Protein AF-A0A2N3ANJ7-F1 (afdb_monomer)

Secondary structure (DSSP, 8-state):
-HHHHHHHTTGGG-SEEEE--TTTTTTTS-HHHHHHHHHHHHTT-EEEE--SEEE-SS-EEETTTB----------S--

Sequence (79 aa):
FVKVLADKYNLKNSDLILVSGVGTIWPWVRAHSLLNNLQNVTGNVSLLLFYPGKYTGQSFQLFGRLKSDNYYRAFRLIP

Nearest PDB structures (foldseek):
  7svp-assembly3_B  TM=5.035E-01  e=3.858E+00  Homo sapiens
  2wkg-assembly1_A-2  TM=6.307E-01  e=7.128E+00  Nostoc punctiforme PCC 73102
  4faj-assembly1_A  TM=4.511E-01  e=4.734E+00  Enterococcus faecalis

Solvent-accessible surface area (backbone atoms only — not comparable to full-atom values): 4945 Å² total; per-residue (Å²): 110,66,67,61,50,35,66,74,65,44,41,69,82,36,77,68,45,80,46,67,62,49,65,76,48,51,84,82,50,51,65,68,62,50,51,60,52,43,48,76,68,32,63,87,42,44,74,49,74,53,66,63,48,41,76,74,74,42,28,55,20,51,73,68,71,44,84,45,91,60,75,51,98,66,79,78,93,67,136

Mean predicted aligned error: 5.09 Å

Structure (mmCIF, N/CA/C/O backbone):
data_AF-A0A2N3ANJ7-F1
#
_entry.id   AF-A0A2N3ANJ7-F1
#
loop_
_atom_site.group_PDB
_atom_site.id
_atom_site.type_symbol
_atom_site.label_atom_id
_atom_site.label_alt_id
_atom_site.label_comp_id
_atom_site.label_asym_id
_atom_site.label_entity_id
_atom_site.label_seq_id
_atom_site.pdbx_PDB_ins_code
_atom_site.Cartn_x
_atom_site.Cartn_y
_atom_site.Cartn_z
_atom_site.occupancy
_atom_site.B_iso_or_equiv
_atom_site.auth_seq_id
_atom_site.auth_comp_id
_atom_site.auth_asym_id
_atom_site.auth_atom_id
_atom_site.pdbx_PDB_model_num
ATOM 1 N N . PHE A 1 1 ? 12.432 -9.104 -3.136 1.00 77.81 1 PHE A N 1
ATOM 2 C CA . PHE A 1 1 ? 11.105 -9.398 -3.718 1.00 77.81 1 PHE A CA 1
ATOM 3 C C . PHE A 1 1 ? 10.451 -8.174 -4.363 1.00 77.81 1 PHE A C 1
ATOM 5 O O . PHE A 1 1 ? 10.137 -8.258 -5.537 1.00 77.81 1 PHE A O 1
ATOM 12 N N . VAL A 1 2 ? 10.302 -7.029 -3.674 1.00 84.00 2 VAL A N 1
ATOM 13 C CA . VAL A 1 2 ? 9.616 -5.847 -4.254 1.00 84.00 2 VAL A CA 1
ATOM 14 C C . VAL A 1 2 ? 10.242 -5.343 -5.562 1.00 84.00 2 VAL A C 1
ATOM 16 O O . VAL A 1 2 ? 9.500 -5.044 -6.485 1.00 84.00 2 VAL A O 1
ATOM 19 N N . LYS A 1 3 ? 11.577 -5.341 -5.703 1.00 85.25 3 LYS A N 1
ATOM 20 C CA . LYS A 1 3 ? 12.236 -5.018 -6.989 1.00 85.25 3 LYS A CA 1
ATOM 21 C C . LYS A 1 3 ? 11.811 -5.955 -8.129 1.00 85.25 3 LYS A C 1
ATOM 23 O O . LYS A 1 3 ? 11.445 -5.489 -9.192 1.00 85.25 3 LYS A O 1
ATOM 28 N N . VAL A 1 4 ? 11.744 -7.262 -7.861 1.00 87.81 4 VAL A N 1
ATOM 29 C CA . VAL A 1 4 ? 11.290 -8.264 -8.844 1.00 87.81 4 VAL A CA 1
ATOM 30 C C . VAL A 1 4 ? 9.843 -8.006 -9.269 1.00 87.81 4 VAL A C 1
ATOM 32 O O . VAL A 1 4 ? 9.522 -8.125 -10.445 1.00 87.81 4 VAL A O 1
ATOM 35 N N . LEU A 1 5 ? 8.968 -7.624 -8.330 1.00 87.12 5 LEU A N 1
ATOM 36 C CA . LEU A 1 5 ? 7.604 -7.205 -8.665 1.00 87.12 5 LEU A CA 1
ATOM 37 C C . LEU A 1 5 ? 7.594 -5.917 -9.495 1.00 87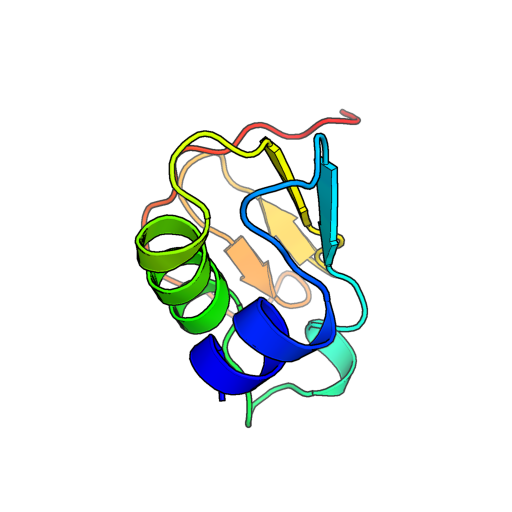.12 5 LEU A C 1
ATOM 39 O O . LEU A 1 5 ? 6.830 -5.820 -10.448 1.00 87.12 5 LEU A O 1
ATOM 43 N N . ALA A 1 6 ? 8.437 -4.950 -9.134 1.00 87.44 6 ALA A N 1
ATOM 44 C CA . ALA A 1 6 ? 8.530 -3.672 -9.822 1.00 87.44 6 ALA A CA 1
ATOM 45 C C . ALA A 1 6 ? 8.936 -3.822 -11.282 1.00 87.44 6 ALA A C 1
ATOM 47 O O . ALA A 1 6 ? 8.301 -3.215 -12.141 1.00 87.44 6 ALA A O 1
ATOM 48 N N . ASP A 1 7 ? 9.924 -4.671 -11.547 1.00 88.44 7 ASP A N 1
ATOM 49 C CA . ASP A 1 7 ? 10.400 -4.942 -12.898 1.00 88.44 7 ASP A CA 1
ATOM 50 C C . ASP A 1 7 ? 9.370 -5.771 -13.674 1.00 88.44 7 ASP A C 1
ATOM 52 O O . ASP A 1 7 ? 9.019 -5.435 -14.802 1.00 88.44 7 ASP A O 1
ATOM 56 N N . LYS A 1 8 ? 8.808 -6.815 -13.046 1.00 91.31 8 LYS A N 1
ATOM 57 C CA . LYS A 1 8 ? 7.831 -7.708 -13.687 1.00 91.31 8 LYS A CA 1
ATOM 58 C C . LYS A 1 8 ? 6.543 -6.993 -14.101 1.00 91.31 8 LYS A C 1
ATOM 60 O O . LYS A 1 8 ? 5.988 -7.318 -15.145 1.00 91.31 8 LYS A O 1
ATOM 65 N N . TYR A 1 9 ? 6.055 -6.068 -13.277 1.00 89.06 9 TYR A N 1
ATOM 66 C CA . TYR A 1 9 ? 4.793 -5.357 -13.506 1.00 89.06 9 TYR A CA 1
ATOM 67 C C . TYR A 1 9 ? 4.987 -3.903 -13.951 1.00 89.06 9 TYR A C 1
ATOM 69 O O . TYR A 1 9 ? 4.011 -3.166 -14.031 1.00 89.06 9 TYR A O 1
ATOM 77 N N . ASN A 1 10 ? 6.226 -3.482 -14.231 1.00 88.06 10 ASN A N 1
ATOM 78 C CA . ASN A 1 10 ? 6.577 -2.121 -14.642 1.00 88.06 10 ASN A CA 1
ATOM 79 C C . ASN A 1 10 ? 5.907 -1.034 -13.773 1.00 88.06 10 ASN A C 1
ATOM 81 O O . ASN A 1 10 ? 5.309 -0.078 -14.274 1.00 88.06 10 ASN A O 1
ATOM 85 N N . LEU A 1 11 ? 5.992 -1.195 -12.447 1.00 88.62 11 LEU A N 1
ATOM 86 C CA . LEU A 1 11 ? 5.171 -0.436 -11.4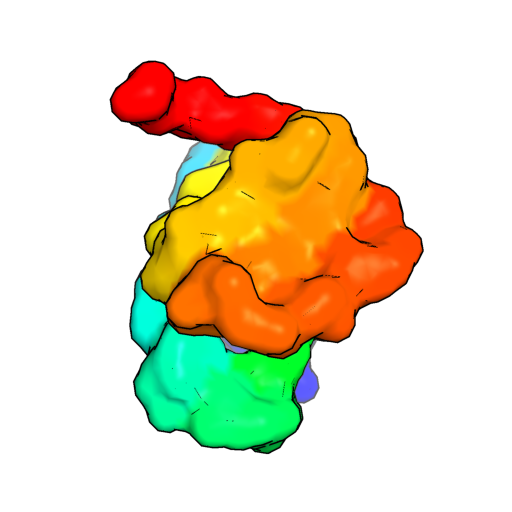93 1.00 88.62 11 LEU A CA 1
ATOM 87 C C . LEU A 1 11 ? 5.376 1.085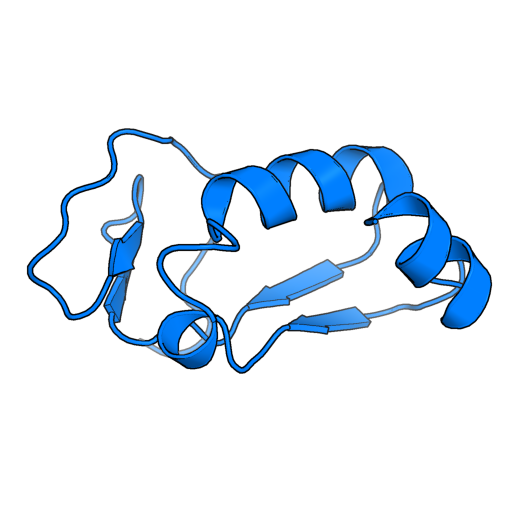 -11.568 1.00 88.62 11 LEU A C 1
ATOM 89 O O . LEU A 1 11 ? 4.478 1.830 -11.203 1.00 88.62 11 LEU A O 1
ATOM 93 N N . LYS A 1 12 ? 6.538 1.553 -12.043 1.00 85.88 12 LYS A N 1
ATOM 94 C CA . LYS A 1 12 ? 6.837 2.987 -12.215 1.00 85.88 12 LYS A CA 1
ATOM 95 C C . LYS A 1 12 ? 6.027 3.659 -13.321 1.00 85.88 12 LYS A C 1
ATOM 97 O O . LYS A 1 12 ? 5.841 4.866 -13.267 1.00 85.88 12 LYS A O 1
ATOM 102 N N . ASN A 1 13 ? 5.585 2.890 -14.312 1.00 88.12 13 ASN A N 1
ATOM 103 C CA . ASN A 1 13 ? 4.797 3.381 -15.441 1.00 88.12 13 ASN A CA 1
ATOM 104 C C . ASN A 1 13 ? 3.301 3.066 -15.275 1.00 88.12 13 ASN A C 1
ATOM 106 O O . ASN A 1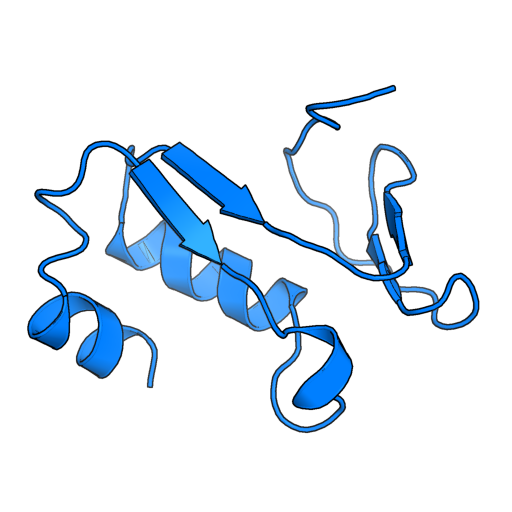 13 ? 2.548 3.129 -16.240 1.00 88.12 13 ASN A O 1
ATOM 110 N N . SER A 1 14 ? 2.883 2.656 -14.077 1.00 90.25 14 SER A N 1
ATOM 111 C CA . SER A 1 14 ? 1.479 2.405 -13.755 1.00 90.25 14 SER A CA 1
ATOM 112 C C . SER A 1 14 ? 0.861 3.646 -13.122 1.00 90.25 14 SER A C 1
ATOM 114 O O . SER A 1 14 ? 1.504 4.292 -12.303 1.00 90.25 14 SER A O 1
ATOM 116 N N . ASP A 1 15 ? -0.403 3.936 -13.423 1.00 90.50 15 ASP A N 1
ATOM 117 C CA . ASP A 1 15 ? -1.125 5.040 -12.773 1.00 90.50 15 ASP A CA 1
ATOM 118 C C . ASP A 1 15 ? -1.640 4.655 -11.375 1.00 90.50 15 ASP A C 1
ATOM 120 O O . ASP A 1 15 ? -1.740 5.488 -10.468 1.00 90.50 15 ASP A O 1
ATOM 124 N N . LEU A 1 16 ? -1.950 3.368 -11.186 1.00 90.44 16 LEU A N 1
ATOM 125 C CA . LEU A 1 16 ? -2.514 2.821 -9.956 1.00 90.44 16 LEU A CA 1
ATOM 126 C C . LEU A 1 16 ? -1.997 1.406 -9.693 1.00 90.44 16 LEU A C 1
ATOM 128 O O . LEU A 1 16 ? -1.957 0.563 -10.589 1.00 90.44 16 LEU A O 1
ATOM 132 N N . ILE A 1 17 ? -1.676 1.123 -8.432 1.00 91.25 17 ILE A N 1
ATOM 133 C CA . ILE A 1 17 ? -1.274 -0.205 -7.965 1.00 91.25 17 ILE A CA 1
ATOM 134 C C . ILE A 1 17 ? -2.315 -0.733 -6.984 1.00 91.25 17 ILE A C 1
ATOM 136 O O . ILE A 1 17 ? -2.598 -0.113 -5.960 1.00 91.25 17 ILE A O 1
ATOM 140 N N . LEU A 1 18 ? -2.845 -1.917 -7.283 1.00 92.38 18 LEU A N 1
ATOM 141 C CA . LEU A 1 18 ? -3.798 -2.631 -6.439 1.00 92.38 18 LEU A CA 1
ATOM 142 C C . LEU A 1 18 ? -3.084 -3.769 -5.711 1.00 92.38 18 LEU A C 1
ATOM 144 O O . LEU A 1 18 ? -2.487 -4.640 -6.341 1.00 92.38 18 LEU A O 1
ATOM 148 N N . VAL A 1 19 ? -3.162 -3.785 -4.381 1.00 90.62 19 VAL A N 1
ATOM 149 C CA . VAL A 1 19 ? -2.560 -4.835 -3.549 1.00 90.62 19 VAL A CA 1
ATOM 150 C C . VAL A 1 19 ? -3.645 -5.535 -2.744 1.00 90.62 19 VAL A C 1
ATOM 152 O O . VAL A 1 19 ? -4.288 -4.918 -1.899 1.00 90.62 19 VAL A O 1
ATOM 155 N N . SER A 1 20 ? -3.826 -6.835 -2.965 1.00 91.56 20 SER A N 1
ATOM 156 C CA . SER A 1 20 ? -4.784 -7.677 -2.241 1.00 91.56 20 SER A CA 1
ATOM 157 C C . SER A 1 20 ? -4.117 -8.932 -1.665 1.00 91.56 20 SER A C 1
ATOM 159 O O . SER A 1 20 ? -2.927 -9.169 -1.867 1.00 91.56 20 SER A O 1
ATOM 161 N N . GLY A 1 21 ? -4.859 -9.716 -0.874 1.00 89.25 21 GLY A N 1
ATOM 162 C CA . GLY A 1 21 ? -4.365 -10.989 -0.32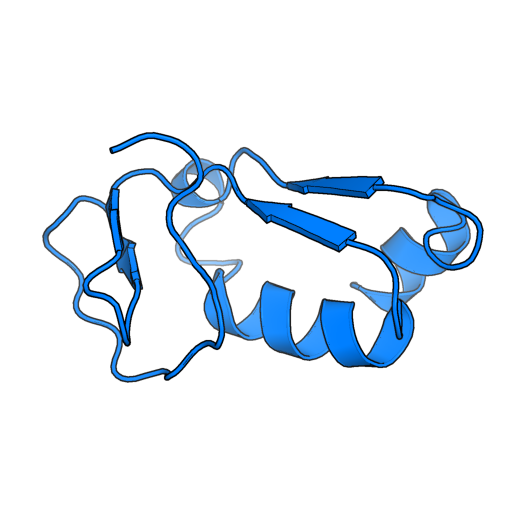3 1.00 89.25 21 GLY A CA 1
ATOM 163 C C . GLY A 1 21 ? -3.392 -10.866 0.857 1.00 89.25 21 GLY A C 1
ATOM 164 O O . GLY A 1 2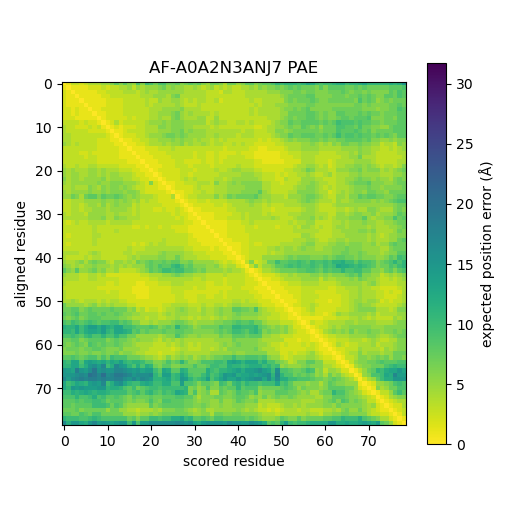1 ? -2.819 -11.862 1.290 1.00 89.25 21 GLY A O 1
ATOM 165 N N . VAL A 1 22 ? -3.227 -9.669 1.430 1.00 87.25 22 VAL A N 1
ATOM 166 C CA . VAL A 1 22 ? -2.287 -9.410 2.538 1.00 87.25 22 VAL A CA 1
ATOM 167 C C . VAL A 1 22 ? -2.579 -10.241 3.791 1.00 87.25 22 VAL A C 1
ATOM 169 O O . VAL A 1 22 ? -1.651 -10.636 4.490 1.00 87.25 22 VAL A O 1
ATOM 172 N N . GLY A 1 23 ? -3.849 -10.551 4.065 1.00 87.12 23 GLY A N 1
ATOM 173 C CA . GLY A 1 23 ? -4.208 -11.449 5.168 1.00 87.12 23 GLY A CA 1
ATOM 174 C C . GLY A 1 23 ? -3.811 -12.905 4.926 1.00 87.12 23 GLY A C 1
ATOM 175 O O . GLY A 1 23 ? -3.433 -13.585 5.871 1.00 87.12 23 GLY A O 1
ATOM 176 N N . THR A 1 24 ? -3.853 -13.375 3.677 1.00 88.00 24 THR A N 1
ATOM 177 C CA . THR A 1 24 ? -3.598 -14.781 3.320 1.00 88.00 24 THR A CA 1
ATOM 178 C C . THR A 1 24 ? -2.125 -15.159 3.454 1.00 88.00 24 THR A C 1
ATOM 180 O O . THR A 1 24 ? -1.804 -16.293 3.786 1.00 88.00 24 THR A O 1
ATOM 183 N N . ILE A 1 25 ? -1.219 -14.209 3.208 1.00 88.69 25 ILE A N 1
ATOM 184 C CA . ILE A 1 25 ? 0.236 -14.424 3.264 1.00 88.69 25 ILE A CA 1
ATOM 185 C C . ILE A 1 25 ? 0.845 -14.120 4.644 1.00 88.69 25 ILE A C 1
ATOM 187 O O . ILE A 1 25 ? 2.049 -14.283 4.858 1.00 88.69 25 ILE A O 1
ATOM 191 N N . TRP A 1 26 ? 0.038 -13.660 5.599 1.00 83.88 26 TRP A N 1
ATOM 192 C CA . TRP A 1 26 ? 0.496 -13.429 6.965 1.00 83.88 26 TRP A CA 1
ATOM 193 C C . TRP A 1 26 ? 0.885 -14.767 7.637 1.00 83.88 26 TRP A C 1
ATOM 195 O O . TRP A 1 26 ? 0.169 -15.750 7.449 1.00 83.88 26 TRP A O 1
ATOM 205 N N . PRO A 1 27 ? 1.986 -14.852 8.419 1.00 85.31 27 PRO A N 1
ATOM 206 C CA . PRO A 1 27 ? 2.864 -13.771 8.891 1.00 85.31 27 PRO A CA 1
ATOM 207 C C . PRO A 1 27 ? 4.086 -13.482 8.003 1.00 85.31 27 PRO A C 1
ATOM 209 O O . PRO A 1 27 ? 4.874 -12.596 8.332 1.00 85.31 27 PRO A O 1
ATOM 212 N N . TRP A 1 28 ? 4.256 -14.203 6.893 1.00 87.06 28 TRP A N 1
ATOM 213 C CA . TRP A 1 28 ? 5.473 -14.169 6.074 1.00 87.06 28 TRP A CA 1
ATOM 214 C C . TRP A 1 28 ? 5.716 -12.815 5.409 1.00 87.06 28 TRP A C 1
ATOM 216 O O . TRP A 1 28 ? 6.842 -12.320 5.392 1.00 87.06 28 TRP A O 1
ATOM 226 N N . VAL A 1 29 ? 4.658 -12.184 4.894 1.00 84.06 29 VAL A N 1
ATOM 227 C CA . VAL A 1 29 ? 4.727 -10.826 4.344 1.00 84.06 29 VAL A CA 1
ATOM 228 C C . VAL A 1 29 ? 3.903 -9.889 5.211 1.00 84.06 29 VAL A C 1
ATOM 230 O O . VAL A 1 29 ? 2.687 -10.025 5.339 1.00 84.06 29 VAL A O 1
ATOM 233 N N . ARG A 1 30 ? 4.574 -8.895 5.801 1.00 84.75 30 ARG A N 1
ATOM 234 C CA . ARG A 1 30 ? 3.922 -7.854 6.601 1.00 84.75 30 ARG A CA 1
ATOM 235 C C . ARG A 1 30 ? 3.535 -6.681 5.707 1.00 84.75 30 ARG A C 1
ATOM 237 O O . ARG A 1 30 ? 4.382 -6.129 5.010 1.00 84.75 30 ARG A O 1
ATOM 244 N N . ALA A 1 31 ? 2.272 -6.265 5.784 1.00 85.00 31 ALA A N 1
ATOM 245 C CA . ALA A 1 31 ? 1.718 -5.162 4.991 1.00 85.00 31 ALA A CA 1
ATOM 246 C C . ALA A 1 31 ? 2.551 -3.881 5.094 1.00 85.00 31 ALA A C 1
ATOM 248 O O . ALA A 1 31 ? 2.869 -3.250 4.096 1.00 85.00 31 ALA A O 1
ATOM 249 N N . HIS A 1 32 ? 2.960 -3.550 6.317 1.00 81.38 32 HIS A N 1
ATOM 250 C CA . HIS A 1 32 ? 3.750 -2.365 6.616 1.00 81.38 32 HIS A CA 1
ATOM 251 C C . HIS A 1 32 ? 5.116 -2.413 5.892 1.00 81.38 32 HIS A C 1
ATOM 253 O O . HIS A 1 32 ? 5.517 -1.475 5.209 1.00 81.38 32 HIS A O 1
ATOM 259 N N . SER A 1 33 ? 5.800 -3.563 5.932 1.00 84.44 33 SER A N 1
ATOM 260 C CA . SER A 1 33 ? 7.069 -3.753 5.225 1.00 84.44 33 SER A CA 1
ATOM 261 C C . SER A 1 33 ? 6.880 -3.701 3.708 1.00 84.44 33 SER A C 1
ATOM 263 O O . SER A 1 33 ? 7.739 -3.175 3.006 1.00 84.44 33 SER A O 1
ATOM 265 N N . LEU A 1 34 ? 5.766 -4.225 3.192 1.00 86.19 34 LEU A N 1
ATOM 266 C CA . LEU A 1 34 ? 5.439 -4.161 1.769 1.00 86.19 34 LEU A CA 1
ATOM 267 C C . LEU A 1 34 ? 5.218 -2.713 1.307 1.00 86.19 34 LEU A C 1
ATOM 269 O O . LEU A 1 34 ? 5.814 -2.313 0.313 1.00 86.19 34 LEU A O 1
ATOM 273 N N . LEU A 1 35 ? 4.429 -1.930 2.049 1.00 84.88 35 LEU A N 1
ATOM 274 C CA . LEU A 1 35 ? 4.131 -0.526 1.747 1.00 84.88 35 LEU A CA 1
ATOM 275 C C . LEU A 1 35 ? 5.392 0.341 1.723 1.00 84.88 35 LEU A C 1
ATOM 277 O O . LEU A 1 35 ? 5.648 1.002 0.721 1.00 84.88 35 LEU A O 1
ATOM 281 N N . ASN A 1 36 ? 6.216 0.273 2.775 1.00 84.25 36 ASN A N 1
ATOM 282 C CA . ASN A 1 36 ? 7.467 1.037 2.849 1.00 84.25 36 ASN A CA 1
ATOM 283 C C . ASN A 1 36 ? 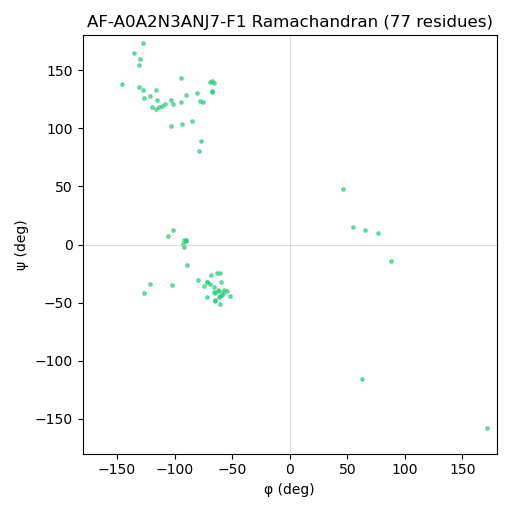8.403 0.724 1.672 1.00 84.25 36 ASN A C 1
ATOM 285 O O . ASN A 1 36 ? 9.016 1.618 1.095 1.00 84.25 36 ASN A O 1
ATOM 289 N N . ASN A 1 37 ? 8.510 -0.553 1.297 1.00 87.56 37 ASN A N 1
ATOM 290 C CA . ASN A 1 37 ? 9.368 -0.956 0.188 1.00 87.56 37 ASN A CA 1
ATOM 291 C C . ASN A 1 37 ? 8.779 -0.596 -1.180 1.00 87.56 37 ASN A C 1
ATOM 293 O O . ASN A 1 37 ? 9.543 -0.263 -2.081 1.00 87.56 37 ASN A O 1
ATOM 297 N N . LEU A 1 38 ? 7.456 -0.678 -1.353 1.00 86.88 38 LEU A N 1
ATOM 298 C CA . LEU A 1 38 ? 6.798 -0.284 -2.598 1.00 86.88 38 LEU A CA 1
ATOM 299 C C . LEU A 1 38 ? 6.961 1.209 -2.837 1.00 86.88 38 LEU A C 1
ATOM 301 O O . LEU A 1 38 ? 7.436 1.571 -3.904 1.00 86.88 38 LEU A O 1
ATOM 305 N N . GLN A 1 39 ? 6.694 2.046 -1.831 1.00 82.50 39 GLN A N 1
ATOM 306 C CA . GLN A 1 39 ? 6.812 3.501 -1.946 1.00 82.50 39 GLN A CA 1
ATOM 307 C C . GLN A 1 39 ? 8.207 3.940 -2.424 1.00 82.50 39 GLN A C 1
ATOM 309 O O . GLN A 1 39 ? 8.321 4.802 -3.293 1.00 82.50 39 GLN A O 1
ATOM 314 N N . ASN A 1 40 ? 9.269 3.288 -1.937 1.00 84.88 40 ASN A N 1
ATOM 315 C CA . ASN A 1 40 ? 10.645 3.558 -2.373 1.00 84.88 40 ASN A CA 1
ATOM 316 C C . ASN A 1 40 ? 10.903 3.244 -3.857 1.00 84.88 40 ASN A C 1
ATOM 318 O O . ASN A 1 40 ? 11.841 3.781 -4.444 1.00 84.88 40 ASN A O 1
ATOM 322 N N . VAL A 1 41 ? 10.121 2.349 -4.463 1.00 85.50 41 VAL A N 1
ATOM 323 C CA . VAL A 1 41 ? 10.315 1.902 -5.849 1.00 85.50 41 VAL A CA 1
ATOM 324 C C . VAL A 1 41 ? 9.324 2.561 -6.807 1.00 85.50 41 VAL A C 1
ATOM 326 O O . VAL A 1 41 ? 9.685 2.847 -7.948 1.00 85.50 41 VAL A O 1
ATOM 329 N N . THR A 1 42 ? 8.096 2.809 -6.355 1.00 83.56 42 THR A N 1
ATOM 330 C CA . THR A 1 42 ? 6.985 3.317 -7.167 1.00 83.56 42 THR A CA 1
ATOM 331 C C . THR A 1 42 ? 6.927 4.842 -7.208 1.00 83.56 42 THR A C 1
ATOM 333 O O . THR A 1 42 ? 6.310 5.395 -8.111 1.00 83.56 42 THR A O 1
ATOM 336 N N . GLY A 1 43 ? 7.586 5.546 -6.282 1.00 83.12 43 GLY A N 1
ATOM 337 C CA . GLY A 1 43 ? 7.598 7.009 -6.267 1.00 83.12 43 GLY A CA 1
ATOM 338 C C . GLY A 1 43 ? 6.196 7.585 -6.051 1.00 83.12 43 GLY A C 1
ATOM 339 O O . GLY A 1 43 ? 5.600 7.358 -5.001 1.00 83.12 43 GLY A O 1
ATOM 340 N N . ASN A 1 44 ? 5.673 8.307 -7.048 1.00 84.00 44 ASN A N 1
ATOM 341 C CA . ASN A 1 44 ? 4.388 9.019 -6.972 1.00 84.00 44 ASN A CA 1
ATOM 342 C C . ASN A 1 44 ? 3.168 8.198 -7.422 1.00 84.00 44 ASN A C 1
ATOM 344 O O . ASN A 1 44 ? 2.062 8.734 -7.470 1.00 84.00 44 ASN A O 1
ATOM 348 N N . VAL A 1 45 ? 3.341 6.922 -7.766 1.00 90.12 45 VAL A N 1
ATOM 349 C CA . VAL A 1 45 ? 2.220 6.082 -8.201 1.00 90.12 45 VAL A CA 1
ATOM 350 C C . VAL A 1 45 ? 1.250 5.838 -7.044 1.00 90.12 45 VAL A C 1
ATOM 352 O O . VAL A 1 45 ? 1.658 5.470 -5.938 1.00 90.12 45 VAL A O 1
ATOM 355 N N . SER A 1 46 ? -0.045 6.024 -7.307 1.00 88.56 46 SER A N 1
ATOM 356 C CA . SER A 1 46 ? -1.097 5.826 -6.309 1.00 88.56 46 SER A CA 1
ATOM 357 C C . SER A 1 46 ? -1.242 4.345 -5.959 1.00 88.56 46 SER A C 1
ATOM 359 O O . SER A 1 46 ? -1.198 3.479 -6.833 1.00 88.56 46 SER A O 1
ATOM 361 N N . LEU A 1 47 ? -1.444 4.036 -4.676 1.00 89.62 47 LEU A N 1
ATOM 362 C CA . LEU A 1 47 ? -1.549 2.660 -4.194 1.00 89.62 47 LEU A CA 1
ATOM 363 C C . LEU A 1 47 ? -2.836 2.443 -3.398 1.00 89.62 47 LEU A C 1
ATOM 365 O O . LEU A 1 47 ? -3.091 3.125 -2.406 1.00 89.62 47 LEU A O 1
ATOM 369 N N . LEU A 1 48 ? -3.611 1.439 -3.807 1.00 90.81 48 LEU A N 1
ATOM 370 C CA . LEU A 1 48 ? -4.806 0.980 -3.115 1.00 90.81 48 LEU A CA 1
ATOM 371 C C . LEU A 1 48 ? -4.563 -0.409 -2.513 1.00 90.81 48 LEU A C 1
ATOM 373 O O . LEU A 1 48 ? -4.287 -1.386 -3.213 1.00 90.81 48 LEU A O 1
ATOM 377 N N . LEU A 1 49 ? -4.682 -0.486 -1.189 1.00 90.38 49 LEU A N 1
ATOM 378 C CA . LEU A 1 49 ? -4.451 -1.695 -0.407 1.00 90.38 49 LEU A CA 1
ATOM 379 C C . LEU A 1 49 ? -5.770 -2.264 0.127 1.00 90.38 49 LEU A C 1
ATOM 381 O O . LEU A 1 49 ? -6.453 -1.628 0.929 1.00 90.38 49 LEU A O 1
ATOM 385 N N . PHE A 1 50 ? -6.073 -3.508 -0.234 1.00 90.44 50 PHE A N 1
ATOM 386 C CA . PHE A 1 50 ? -7.151 -4.288 0.364 1.00 90.44 50 PHE A CA 1
ATOM 387 C C . PHE A 1 50 ? -6.637 -4.960 1.635 1.00 90.44 50 PHE A C 1
ATOM 389 O O . PHE A 1 50 ? -5.860 -5.919 1.592 1.00 90.44 50 PHE A O 1
ATOM 396 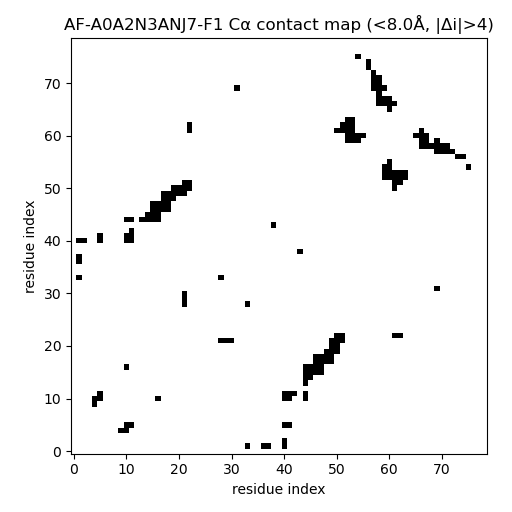N N . TYR A 1 51 ? -7.067 -4.436 2.779 1.00 89.75 51 TYR A N 1
ATOM 397 C CA . TYR A 1 51 ? -6.558 -4.846 4.078 1.00 89.75 51 TYR A CA 1
ATOM 398 C C . TYR A 1 51 ? -7.657 -5.496 4.935 1.00 89.75 51 TYR A C 1
ATOM 400 O O . TYR A 1 51 ? -8.613 -4.811 5.303 1.00 89.75 51 TYR A O 1
ATOM 408 N N . PRO A 1 52 ? -7.544 -6.792 5.295 1.00 89.19 52 PRO A N 1
ATOM 409 C CA . PRO A 1 52 ? -8.554 -7.488 6.090 1.00 89.19 52 PRO A CA 1
ATOM 410 C C . PRO A 1 52 ? -8.402 -7.122 7.569 1.00 89.19 52 PRO A C 1
ATOM 412 O O . PRO A 1 52 ? -7.779 -7.831 8.362 1.00 89.19 52 PRO A O 1
ATOM 415 N N . GLY A 1 53 ? -8.929 -5.962 7.942 1.00 88.44 53 GLY A N 1
ATOM 416 C CA . GLY A 1 53 ? -8.749 -5.407 9.272 1.00 88.44 53 GLY A CA 1
ATOM 417 C C . GLY A 1 53 ? -9.259 -3.980 9.387 1.00 88.44 53 GLY A C 1
ATOM 418 O O . GLY A 1 53 ? -10.098 -3.538 8.607 1.00 88.44 53 GLY A O 1
ATOM 419 N N . LYS A 1 54 ? -8.745 -3.252 10.379 1.00 85.62 54 LYS A N 1
ATOM 420 C CA . LYS A 1 54 ? -9.134 -1.861 10.628 1.00 85.62 54 LYS A CA 1
ATOM 421 C C . LYS A 1 54 ? -7.955 -0.925 10.426 1.00 85.62 54 LYS A C 1
ATOM 423 O O . LYS A 1 54 ? -6.872 -1.171 10.948 1.00 85.62 54 LYS A O 1
ATOM 428 N N . TYR A 1 55 ? -8.187 0.163 9.700 1.00 84.88 55 TYR A N 1
ATOM 429 C CA . TYR A 1 55 ? -7.286 1.310 9.685 1.00 84.88 55 TYR A CA 1
ATOM 430 C C . TYR A 1 55 ? -7.770 2.329 10.716 1.00 84.88 55 TYR A C 1
ATOM 432 O O . TYR A 1 55 ? -8.923 2.762 10.650 1.00 84.88 55 TYR A O 1
ATOM 440 N N . THR A 1 56 ? -6.908 2.677 11.668 1.00 78.94 56 THR A N 1
ATOM 441 C CA . THR A 1 56 ? -7.210 3.584 12.789 1.00 78.94 56 THR A CA 1
ATOM 442 C C . THR A 1 56 ? -6.913 5.053 12.470 1.00 78.94 56 THR A C 1
ATOM 444 O O . THR A 1 56 ? -7.036 5.896 13.349 1.00 78.94 56 THR A O 1
ATOM 447 N N . GLY A 1 57 ? -6.490 5.372 11.241 1.00 77.25 57 GLY A N 1
ATOM 448 C CA . GLY A 1 57 ? -5.988 6.703 10.867 1.00 77.25 57 GLY A CA 1
ATOM 449 C C . GLY A 1 57 ? -4.485 6.880 11.101 1.00 77.25 57 GLY A C 1
ATOM 450 O O . GLY A 1 57 ? -3.877 7.799 10.565 1.00 77.25 57 GLY A O 1
ATOM 451 N N . GLN A 1 58 ? -3.865 5.979 11.864 1.00 74.62 58 GLN A N 1
ATOM 452 C CA . GLN A 1 58 ? -2.413 5.937 12.046 1.00 74.62 58 GLN A CA 1
ATOM 453 C C . GLN A 1 58 ? -1.858 4.555 11.727 1.00 74.62 58 GLN A C 1
ATOM 455 O O . GLN A 1 58 ? -0.838 4.446 11.053 1.00 74.62 58 GLN A O 1
ATOM 460 N N . SER A 1 59 ? -2.554 3.502 12.155 1.00 79.00 59 SER A N 1
ATOM 461 C CA . SER A 1 59 ? -2.069 2.134 12.056 1.00 79.00 59 SER A CA 1
ATOM 462 C C . SER A 1 59 ? -3.070 1.165 11.441 1.00 79.00 59 SER A C 1
ATOM 464 O O . SER A 1 59 ? -4.283 1.388 11.405 1.00 79.00 59 SER A O 1
ATOM 466 N N . PHE A 1 60 ? -2.531 0.049 10.957 1.00 84.44 60 PHE A N 1
ATOM 467 C CA . PHE A 1 60 ? -3.293 -1.063 10.409 1.00 84.44 60 PHE A CA 1
ATOM 468 C C . PHE A 1 60 ? -3.403 -2.199 11.431 1.00 84.44 60 PHE A C 1
ATOM 470 O O . PHE A 1 60 ? -2.398 -2.767 11.846 1.00 84.44 60 PHE A O 1
ATOM 477 N N . GLN A 1 61 ? -4.622 -2.581 11.802 1.00 85.81 61 GLN A N 1
ATOM 478 C CA . GLN A 1 61 ? -4.892 -3.698 12.708 1.00 85.81 61 GLN A CA 1
ATOM 479 C C . GLN A 1 61 ? -5.362 -4.917 11.920 1.00 85.81 61 GLN A C 1
ATOM 481 O O . GLN A 1 61 ? -6.518 -4.960 11.489 1.00 85.81 61 GLN A O 1
ATOM 486 N N . LEU A 1 62 ? -4.478 -5.897 11.699 1.00 85.94 62 LEU A N 1
ATOM 487 C CA . LEU A 1 62 ? -4.838 -7.095 10.930 1.00 85.94 62 LEU A CA 1
ATOM 488 C C . LEU A 1 62 ? -5.867 -7.918 11.715 1.00 85.94 62 LEU A C 1
ATOM 490 O O . LEU A 1 62 ? -5.707 -8.138 12.921 1.00 85.94 62 LEU A O 1
ATOM 494 N N . PHE A 1 63 ? -6.951 -8.314 11.048 1.00 86.12 63 PHE A N 1
ATOM 495 C CA . PHE A 1 63 ? -8.092 -9.032 11.628 1.00 86.12 63 PHE A CA 1
ATOM 496 C C . PHE A 1 63 ? -8.742 -8.339 12.842 1.00 86.12 63 PHE A C 1
ATOM 498 O O . PHE A 1 63 ? -9.477 -8.969 13.598 1.00 86.12 63 PHE A O 1
ATOM 505 N N . GLY A 1 64 ? -8.450 -7.051 13.073 1.00 79.12 64 GLY A N 1
ATOM 506 C CA . GLY A 1 64 ? -8.912 -6.306 14.249 1.00 79.12 64 GLY A CA 1
ATOM 507 C C . GLY A 1 64 ? -8.343 -6.794 15.589 1.00 79.12 64 GLY A C 1
ATOM 508 O O . GLY A 1 64 ? -8.851 -6.398 16.633 1.00 79.12 64 GLY A O 1
ATOM 509 N N . ARG A 1 65 ? -7.318 -7.656 15.576 1.00 78.62 65 ARG A N 1
ATOM 510 C CA . ARG A 1 65 ? -6.725 -8.261 16.786 1.00 78.62 65 ARG A CA 1
ATOM 511 C C . ARG A 1 65 ? -5.239 -7.956 16.922 1.00 78.62 65 ARG A C 1
ATOM 513 O O . ARG A 1 65 ? -4.739 -7.791 18.029 1.00 78.62 65 ARG A O 1
ATOM 520 N N . LEU A 1 66 ? -4.538 -7.863 15.796 1.00 76.62 66 LEU A N 1
ATOM 521 C CA . LEU A 1 66 ? -3.095 -7.666 15.763 1.00 76.62 66 LEU A CA 1
ATOM 522 C C . LEU A 1 66 ? -2.796 -6.172 15.653 1.00 76.62 66 LEU A C 1
ATOM 524 O O . LEU A 1 66 ? -2.965 -5.582 14.584 1.00 76.62 66 LEU A O 1
ATOM 528 N N . LYS A 1 67 ? -2.381 -5.556 16.765 1.00 66.50 67 LYS A N 1
ATOM 529 C CA . LYS A 1 67 ? -1.907 -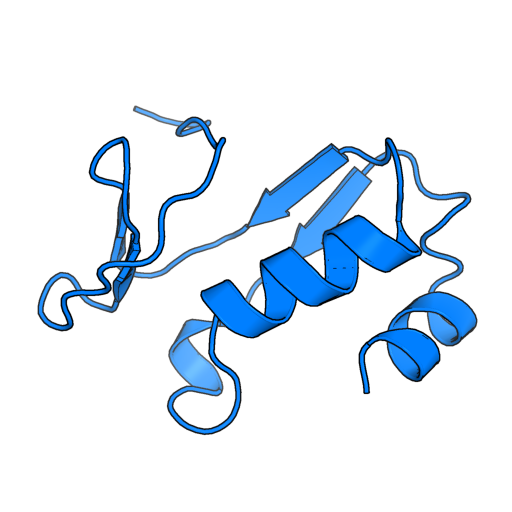4.168 16.765 1.00 66.50 67 LYS A CA 1
ATOM 530 C C . LYS A 1 67 ? -0.586 -4.068 15.996 1.00 66.50 67 LYS A C 1
ATOM 532 O O . LYS A 1 67 ? 0.269 -4.944 16.081 1.00 66.50 67 LYS A O 1
ATOM 537 N N . SER A 1 68 ? -0.447 -2.990 15.237 1.00 69.06 68 SER A N 1
ATOM 538 C CA . SER A 1 68 ? 0.794 -2.579 14.587 1.00 69.06 68 SER A CA 1
ATOM 539 C C . SER A 1 68 ? 1.037 -1.134 14.980 1.00 69.06 68 SER A C 1
ATOM 541 O O . SER A 1 68 ? 0.129 -0.322 14.840 1.00 69.06 68 SER A O 1
ATOM 543 N N . ASP A 1 69 ? 2.253 -0.804 15.392 1.00 66.31 69 ASP A N 1
ATOM 544 C CA . ASP A 1 69 ? 2.613 0.569 15.780 1.00 66.31 69 ASP A CA 1
ATOM 545 C C . ASP A 1 69 ? 3.180 1.384 14.608 1.00 66.31 69 ASP A C 1
ATOM 547 O O . ASP A 1 69 ? 3.589 2.530 14.753 1.00 66.31 69 ASP A O 1
ATOM 551 N N . ASN A 1 70 ? 3.196 0.799 13.408 1.00 72.38 70 ASN A N 1
ATOM 552 C CA . ASN A 1 70 ? 3.706 1.468 12.219 1.00 72.38 70 ASN A CA 1
ATOM 553 C C . ASN A 1 70 ? 2.715 2.521 11.700 1.00 72.38 70 ASN A C 1
ATOM 555 O O . ASN A 1 70 ? 1.577 2.182 11.356 1.00 72.38 70 ASN A O 1
ATOM 559 N N . TYR A 1 71 ? 3.195 3.762 11.599 1.00 67.00 71 TYR A N 1
ATOM 560 C CA . TYR A 1 71 ? 2.466 4.902 11.053 1.00 67.00 71 TYR A CA 1
ATOM 561 C C . TYR A 1 71 ? 2.502 4.913 9.521 1.00 67.00 71 TYR A C 1
ATOM 563 O O . TYR A 1 71 ? 3.577 4.836 8.925 1.00 67.00 71 TYR A O 1
ATOM 571 N N . TYR A 1 72 ? 1.337 5.066 8.889 1.00 71.06 72 TYR A N 1
ATOM 572 C CA . TYR A 1 72 ? 1.221 5.247 7.440 1.00 71.06 72 TYR A CA 1
ATOM 573 C C . TYR A 1 72 ? 0.329 6.427 7.100 1.00 71.06 72 TYR A C 1
ATOM 575 O O . TYR A 1 72 ? -0.780 6.553 7.625 1.00 71.06 72 TYR A O 1
ATOM 583 N N . ARG A 1 73 ? 0.789 7.237 6.143 1.00 76.06 73 ARG A N 1
ATOM 584 C CA . ARG A 1 73 ? -0.034 8.247 5.476 1.00 76.06 73 ARG A CA 1
ATOM 585 C C . ARG A 1 73 ? -0.936 7.551 4.465 1.00 76.06 73 ARG A C 1
ATOM 587 O O . ARG A 1 73 ? -0.560 7.358 3.315 1.00 76.06 73 ARG A O 1
ATOM 594 N N . ALA A 1 74 ? -2.105 7.137 4.927 1.00 80.81 74 ALA A N 1
ATOM 595 C CA . ALA A 1 74 ? -3.159 6.576 4.103 1.00 80.81 74 ALA A CA 1
ATOM 596 C C . ALA A 1 74 ? -4.494 7.201 4.511 1.00 80.81 74 ALA A C 1
ATOM 598 O O . ALA A 1 74 ? -4.626 7.799 5.576 1.00 80.81 74 ALA A O 1
ATOM 599 N N . PHE A 1 75 ? -5.500 7.048 3.667 1.00 82.12 75 PHE A N 1
ATOM 600 C CA . PHE A 1 75 ? -6.876 7.329 4.041 1.00 82.12 75 PHE A CA 1
ATOM 601 C C . PHE A 1 75 ? -7.739 6.146 3.627 1.00 82.12 75 PHE A C 1
ATOM 603 O O . PHE A 1 75 ? -7.386 5.366 2.739 1.00 82.12 75 PHE A O 1
ATOM 610 N N . ARG A 1 76 ? -8.858 5.971 4.323 1.00 83.00 76 ARG A N 1
ATOM 611 C CA . ARG A 1 76 ? -9.802 4.916 3.984 1.00 83.00 76 ARG A CA 1
ATOM 612 C C . ARG A 1 76 ? -10.620 5.376 2.780 1.00 83.00 76 ARG A C 1
ATOM 614 O O . ARG A 1 76 ? -11.235 6.433 2.844 1.00 83.00 76 ARG A O 1
ATOM 621 N N . LEU A 1 77 ? -10.607 4.594 1.700 1.00 83.75 77 LEU A N 1
ATOM 622 C CA . LEU A 1 77 ? -11.319 4.952 0.469 1.00 83.75 77 LEU A CA 1
ATOM 623 C C . LEU A 1 77 ? -12.845 4.825 0.612 1.00 83.75 77 LEU A C 1
ATOM 625 O O . LEU A 1 77 ? -13.582 5.590 0.003 1.00 83.75 77 LEU A O 1
ATOM 629 N N . ILE A 1 78 ? -13.310 3.870 1.421 1.00 80.31 78 ILE A N 1
ATOM 630 C CA . ILE A 1 78 ? -14.731 3.621 1.697 1.00 80.31 78 ILE A CA 1
ATOM 631 C C . ILE A 1 78 ? -14.936 3.754 3.216 1.00 80.31 78 ILE A C 1
ATOM 633 O O . ILE A 1 78 ? -14.164 3.119 3.936 1.00 80.31 78 ILE A O 1
ATOM 637 N N . PRO A 1 79 ? -15.897 4.562 3.708 1.00 64.94 79 PRO A N 1
ATOM 638 C CA . PRO A 1 79 ? -16.132 4.779 5.142 1.00 64.94 79 PRO A CA 1
ATOM 639 C C . PRO A 1 79 ? -16.302 3.484 5.954 1.00 64.94 79 PRO A C 1
ATOM 641 O O . PRO A 1 79 ? -17.117 2.633 5.540 1.00 64.94 79 PRO A O 1
#

Radius of gyration: 12.56 Å; Cα contacts (8 Å, |Δi|>4): 92; chains: 1; bounding box: 28×24×32 Å

Foldseek 3Di:
DLVVVCVVVVLQPDQEAEAEPQLVCPPVDDPLVNVVSNCVRNPPRHYDYDACADDPQFFGAHVPPRGDNHGDDDDDPPD

pLDDT: mean 84.09, std 6.37, range [64.94, 92.38]